Protein AF-A0A359EBD9-F1 (afdb_monomer)

Radius of gyration: 17.08 Å; Cα contacts (8 Å, |Δi|>4): 86; chains: 1; bounding box: 39×24×55 Å

Secondary structure (DSSP, 8-state):
-TT-SEEEEEETTEE-GGG-EE-HHHHHHHHHHHHHTT--STTTTGGGS-EEEEPHHHHTTT-TTS-TT----SHHHHHHHHHHHS--S--

Solvent-accessible surface area (backbone atoms only — not comparable to full-atom values): 5702 Å² total; per-residue (Å²): 118,91,79,56,32,32,43,29,38,33,52,101,91,41,77,37,75,93,72,43,52,72,37,61,91,64,44,51,61,39,53,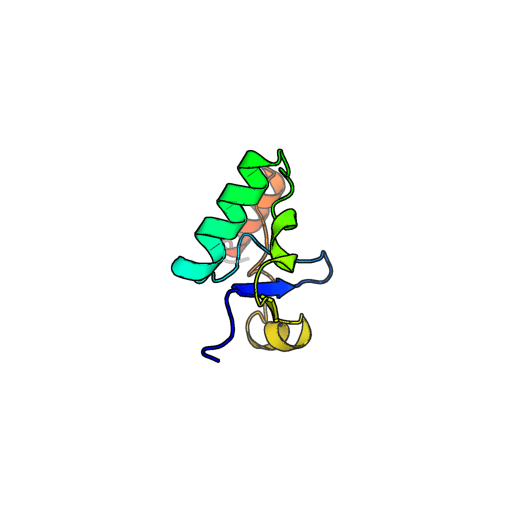49,52,28,56,78,67,73,43,81,55,92,68,68,41,52,86,79,50,46,67,43,76,42,48,49,79,74,41,45,86,77,36,83,82,70,56,86,82,65,78,70,89,48,74,69,46,44,53,53,52,48,46,69,79,53,59,76,86,73,133

Nearest PDB structures (foldseek):
  3ngw-assembly1_A  TM=8.625E-01  e=3.531E-04  Archaeoglobus fulgidus
  1h4d-assembly1_A  TM=8.078E-01  e=4.482E-02  Escherichia coli
  1h4e-assembly1_A  TM=8.141E-01  e=1.929E-01  Escherichia coli
  1e5k-assembly1_A  TM=8.054E-01  e=2.062E-01  Escherichia coli K-12

Foldseek 3Di:
DVQAAKEWEADPVGTDLVPIDGRCVQVVVLVVVCVVVVNPDPCPSVVSGHYDYDYPVNCCVVCVPPCPSQDDPDPVSVVVVVCVVCVDDDD

Structure (mmCIF, N/CA/C/O backbone):
data_AF-A0A359EBD9-F1
#
_entry.id   AF-A0A359EBD9-F1
#
loop_
_atom_site.group_PDB
_atom_site.id
_atom_site.type_symbol
_atom_site.label_atom_id
_atom_site.label_alt_id
_atom_site.label_comp_id
_atom_site.label_asym_id
_atom_site.label_entity_id
_atom_site.label_seq_id
_atom_site.pdbx_PDB_ins_code
_atom_site.Cartn_x
_atom_site.Cartn_y
_atom_site.Cartn_z
_atom_site.occupancy
_atom_site.B_iso_or_equiv
_atom_site.auth_seq_id
_atom_site.auth_comp_id
_atom_site.auth_asym_id
_atom_site.auth_atom_id
_atom_site.pdbx_PDB_model_num
ATOM 1 N N . ASP A 1 1 ? -18.676 -1.370 -2.390 1.00 78.00 1 ASP A N 1
ATOM 2 C CA . ASP A 1 1 ? -19.118 -2.144 -1.221 1.00 78.00 1 ASP A CA 1
ATOM 3 C C . ASP A 1 1 ? -19.005 -1.259 0.022 1.00 78.00 1 ASP A C 1
ATOM 5 O O . ASP A 1 1 ? -17.914 -0.750 0.270 1.00 78.00 1 ASP A O 1
ATOM 9 N N . PRO A 1 2 ? -20.109 -0.973 0.736 1.00 84.56 2 PRO A N 1
ATOM 10 C CA . PRO A 1 2 ? -20.084 -0.137 1.937 1.00 84.56 2 PRO A CA 1
ATOM 11 C C . PRO A 1 2 ? -19.359 -0.782 3.127 1.00 84.56 2 PRO A C 1
ATOM 13 O O . PRO A 1 2 ? -19.040 -0.064 4.069 1.00 84.56 2 PRO A O 1
ATOM 16 N N . THR A 1 3 ? -19.092 -2.090 3.089 1.00 92.62 3 THR A N 1
A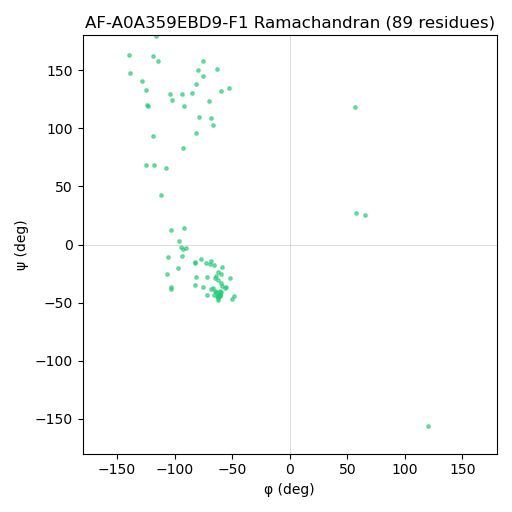TOM 17 C CA . THR A 1 3 ? -18.428 -2.822 4.178 1.00 92.62 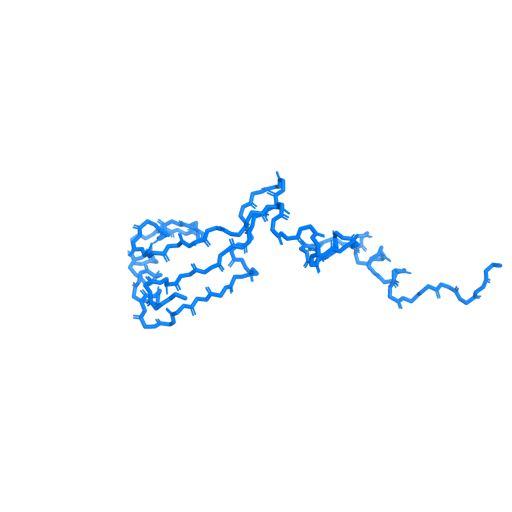3 THR A CA 1
ATOM 18 C C . THR A 1 3 ? -16.905 -2.693 4.158 1.00 92.62 3 THR A C 1
ATOM 20 O O . THR A 1 3 ? -16.258 -2.980 5.157 1.00 92.62 3 THR A O 1
ATOM 23 N N . LEU A 1 4 ? -16.327 -2.237 3.041 1.00 97.06 4 LEU A N 1
ATOM 24 C CA . LEU A 1 4 ? -14.881 -2.096 2.897 1.00 97.06 4 LEU A CA 1
ATOM 25 C C . LEU A 1 4 ? -14.364 -0.810 3.539 1.00 97.06 4 LEU A C 1
ATOM 27 O O . LEU A 1 4 ? -14.924 0.281 3.353 1.00 97.06 4 LEU A O 1
ATOM 31 N N . ASP A 1 5 ? -13.233 -0.952 4.216 1.00 97.94 5 ASP A N 1
ATOM 32 C CA . ASP A 1 5 ? -12.500 0.124 4.870 1.00 97.94 5 ASP A CA 1
ATOM 33 C C . ASP A 1 5 ? -11.278 0.541 4.060 1.00 97.94 5 ASP A C 1
ATOM 35 O O . ASP A 1 5 ? -10.989 1.731 3.956 1.00 97.94 5 ASP A O 1
ATOM 39 N N . ALA A 1 6 ? -10.603 -0.418 3.426 1.00 97.88 6 ALA A N 1
ATOM 40 C CA . ALA A 1 6 ? -9.485 -0.147 2.537 1.00 97.88 6 ALA A CA 1
ATOM 41 C C . ALA A 1 6 ? -9.534 -1.020 1.282 1.00 97.88 6 ALA A C 1
ATOM 43 O O . ALA A 1 6 ? -9.961 -2.177 1.327 1.00 97.88 6 ALA A O 1
ATOM 44 N N . VAL A 1 7 ? -9.058 -0.470 0.167 1.00 98.00 7 VAL A N 1
ATOM 45 C CA . VAL A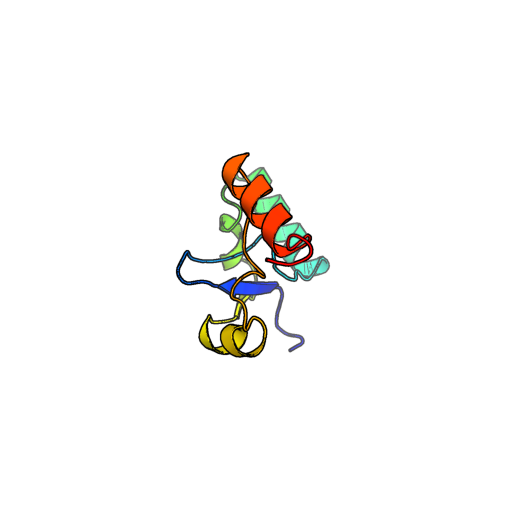 1 7 ? -8.776 -1.229 -1.056 1.00 98.00 7 VAL A CA 1
ATOM 46 C C . VAL A 1 7 ? -7.318 -1.008 -1.417 1.00 98.00 7 VAL A C 1
ATOM 48 O O . VAL A 1 7 ? -6.907 0.132 -1.635 1.00 98.00 7 VAL A O 1
ATOM 51 N N . ILE A 1 8 ? -6.549 -2.094 -1.445 1.00 97.94 8 ILE A N 1
ATOM 52 C CA . ILE A 1 8 ? -5.091 -2.056 -1.562 1.00 97.94 8 ILE A CA 1
ATOM 53 C C . ILE A 1 8 ? -4.663 -2.878 -2.778 1.00 97.94 8 ILE A C 1
ATOM 55 O O . ILE A 1 8 ? -4.961 -4.074 -2.818 1.00 97.94 8 ILE A O 1
ATOM 59 N N . PRO A 1 9 ? -3.980 -2.279 -3.764 1.00 97.31 9 PRO A N 1
ATOM 60 C CA . PRO A 1 9 ? -3.397 -3.026 -4.869 1.00 97.31 9 PRO A CA 1
ATOM 61 C C . PRO A 1 9 ? -2.315 -3.997 -4.406 1.00 97.31 9 PRO A C 1
ATOM 63 O O . PRO A 1 9 ? -1.625 -3.765 -3.412 1.00 97.31 9 PRO A O 1
ATOM 66 N N . SER A 1 10 ? -2.164 -5.084 -5.151 1.00 96.06 10 SER A N 1
ATOM 67 C CA . SER A 1 10 ? -1.050 -6.012 -5.011 1.00 96.06 10 SER A CA 1
ATOM 68 C C . SER A 1 10 ? -0.388 -6.248 -6.359 1.00 96.06 10 SER A C 1
ATOM 70 O O . SER A 1 10 ? -1.061 -6.353 -7.381 1.00 96.06 10 SER A O 1
ATOM 72 N N . THR A 1 11 ? 0.934 -6.327 -6.341 1.00 93.06 11 THR A N 1
ATOM 73 C CA . THR A 1 11 ? 1.784 -6.666 -7.481 1.00 93.06 11 THR A CA 1
ATOM 74 C C . THR A 1 11 ? 2.508 -7.980 -7.189 1.00 93.06 11 THR A C 1
A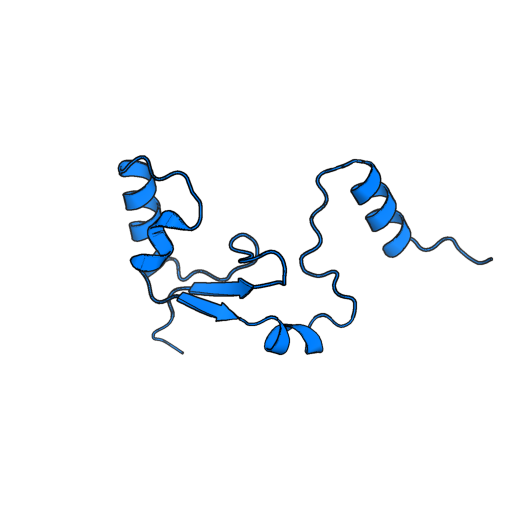TOM 76 O O . THR A 1 11 ? 2.378 -8.559 -6.105 1.00 93.06 11 THR A O 1
ATOM 79 N N . GLU A 1 12 ? 3.323 -8.452 -8.130 1.00 90.06 12 GLU A N 1
ATOM 80 C CA . GLU A 1 12 ? 4.234 -9.580 -7.889 1.00 90.06 12 GLU A CA 1
ATOM 81 C C . GLU A 1 12 ? 5.228 -9.324 -6.735 1.00 90.06 12 GLU A C 1
ATOM 83 O O . GLU A 1 12 ? 5.769 -10.267 -6.157 1.00 90.06 12 GLU A O 1
ATOM 88 N N . HIS A 1 13 ? 5.437 -8.058 -6.358 1.00 90.06 13 HIS A N 1
ATOM 89 C CA . HIS A 1 13 ? 6.335 -7.645 -5.280 1.00 90.06 13 HIS A CA 1
ATOM 90 C C . HIS A 1 13 ? 5.639 -7.499 -3.917 1.00 90.06 13 HIS A C 1
ATOM 92 O O . HIS A 1 13 ? 6.309 -7.276 -2.905 1.00 90.06 13 HIS A O 1
ATOM 98 N N . GLY A 1 14 ? 4.315 -7.670 -3.858 1.00 93.31 14 GLY A N 1
ATOM 99 C CA . GLY A 1 14 ? 3.530 -7.614 -2.628 1.00 93.31 14 GLY A CA 1
ATOM 100 C C . GLY A 1 14 ? 2.454 -6.532 -2.649 1.00 93.31 14 GLY A C 1
ATOM 101 O O . GLY A 1 14 ? 1.950 -6.148 -3.699 1.00 93.31 14 GLY A O 1
ATOM 102 N N . LEU A 1 15 ? 2.042 -6.081 -1.463 1.00 96.44 15 LEU A N 1
ATOM 103 C CA . LEU A 1 15 ? 1.033 -5.028 -1.332 1.00 96.44 15 LEU A CA 1
ATOM 104 C C . LEU A 1 15 ? 1.629 -3.656 -1.652 1.00 96.44 15 LEU A C 1
ATOM 106 O O . LEU A 1 15 ? 2.738 -3.355 -1.217 1.00 96.44 15 LEU A O 1
ATOM 110 N N . GLU A 1 16 ? 0.815 -2.798 -2.265 1.00 96.44 16 GLU A N 1
ATOM 111 C CA . GLU A 1 16 ? 1.108 -1.387 -2.539 1.00 96.44 16 GLU A CA 1
ATOM 112 C C . GLU A 1 16 ? 0.275 -0.466 -1.619 1.00 96.44 16 GLU A C 1
ATOM 114 O O . GLU A 1 16 ? -0.610 0.265 -2.074 1.00 96.44 16 GLU A O 1
ATOM 119 N N . PRO A 1 17 ? 0.504 -0.474 -0.291 1.00 95.44 17 PRO A N 1
ATOM 120 C CA . PRO A 1 17 ? -0.304 0.278 0.674 1.00 95.44 17 PRO A CA 1
ATOM 121 C C . PRO A 1 17 ? -0.197 1.803 0.516 1.00 95.44 17 PRO A C 1
ATOM 123 O O . PRO A 1 17 ? -1.055 2.526 1.020 1.00 95.44 17 PRO A O 1
ATOM 126 N N . LEU A 1 18 ? 0.831 2.308 -0.171 1.00 94.50 18 LEU A N 1
ATOM 127 C CA . LEU A 1 18 ? 0.973 3.734 -0.483 1.00 94.50 18 LEU A CA 1
ATOM 128 C C . LEU A 1 18 ? 0.155 4.163 -1.714 1.00 94.50 18 LEU A C 1
ATOM 130 O O . LEU A 1 18 ? -0.091 5.353 -1.884 1.00 94.50 18 LEU A O 1
ATOM 134 N N . HIS A 1 19 ? -0.323 3.209 -2.518 1.00 95.06 19 HIS A N 1
ATOM 135 C CA . HIS A 1 19 ? -1.202 3.424 -3.672 1.00 95.06 19 HIS A CA 1
ATOM 136 C C . HIS A 1 19 ? -2.603 2.847 -3.417 1.00 95.06 19 HIS A C 1
ATOM 138 O O . HIS A 1 19 ? -3.202 2.199 -4.271 1.00 95.06 19 HIS A O 1
AT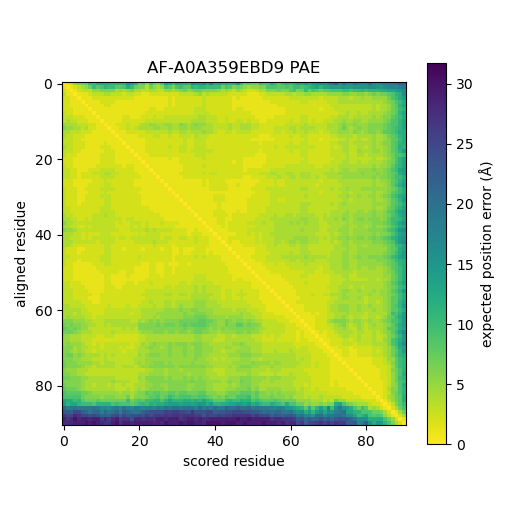OM 144 N N . ALA A 1 20 ? -3.132 3.065 -2.216 1.00 96.38 20 ALA A N 1
ATOM 145 C CA . ALA A 1 20 ? -4.396 2.495 -1.768 1.00 96.38 20 ALA A CA 1
ATOM 146 C C . ALA A 1 20 ? -5.441 3.560 -1.423 1.00 96.38 20 ALA A C 1
ATOM 148 O O . ALA A 1 20 ? -5.133 4.728 -1.176 1.00 96.38 20 ALA A O 1
ATOM 149 N N . VAL A 1 21 ? -6.702 3.132 -1.368 1.00 97.06 21 VAL A N 1
ATOM 150 C CA . VAL A 1 21 ? -7.823 3.967 -0.926 1.00 97.06 21 VAL A CA 1
ATOM 151 C C . VAL A 1 21 ? -8.224 3.555 0.482 1.00 97.06 21 VAL A C 1
ATOM 153 O O . VAL A 1 21 ? -8.484 2.379 0.731 1.00 97.06 21 VAL A O 1
ATOM 156 N N . TYR A 1 22 ? -8.332 4.537 1.380 1.00 97.44 22 TYR A N 1
ATOM 157 C CA . TYR A 1 22 ? -8.648 4.330 2.793 1.00 97.44 22 TYR A CA 1
ATOM 158 C C . TYR A 1 22 ? -9.871 5.136 3.227 1.00 97.44 22 TYR A C 1
ATOM 160 O O . TYR A 1 22 ? -9.971 6.346 2.996 1.00 97.44 22 TYR A O 1
ATOM 168 N N . ARG A 1 23 ? -10.793 4.487 3.936 1.00 97.56 23 ARG A N 1
ATOM 169 C CA . ARG A 1 23 ? -11.921 5.136 4.598 1.00 97.56 23 ARG A CA 1
ATOM 170 C C . ARG A 1 23 ? -11.436 5.766 5.896 1.00 97.56 23 ARG A C 1
ATOM 172 O O . ARG A 1 23 ? -11.163 5.091 6.882 1.00 97.56 23 ARG A O 1
ATOM 179 N N . LYS A 1 24 ? -11.403 7.098 5.924 1.00 97.00 24 LYS A N 1
ATOM 180 C CA . LYS A 1 24 ? -10.903 7.866 7.073 1.00 97.00 24 LYS A CA 1
ATOM 181 C C . LYS A 1 24 ? -11.513 7.440 8.414 1.00 97.00 24 LYS A C 1
ATOM 183 O O . LYS A 1 24 ? -10.776 7.276 9.377 1.00 97.00 24 LYS A O 1
ATOM 188 N N . ASN A 1 25 ? -12.836 7.283 8.483 1.00 96.94 25 ASN A N 1
ATOM 189 C CA . ASN A 1 25 ? -13.534 7.068 9.757 1.00 96.94 25 ASN A CA 1
ATOM 190 C C . ASN A 1 25 ? -13.170 5.744 10.444 1.00 96.94 25 ASN A C 1
ATOM 192 O O . ASN A 1 25 ? -13.227 5.684 11.667 1.00 96.94 25 ASN A O 1
ATOM 196 N N . THR A 1 26 ? -12.795 4.714 9.684 1.00 96.69 26 THR A N 1
ATOM 197 C CA . THR A 1 26 ? -12.455 3.385 10.212 1.00 96.69 26 THR A CA 1
ATOM 198 C C . THR A 1 26 ? -10.947 3.146 10.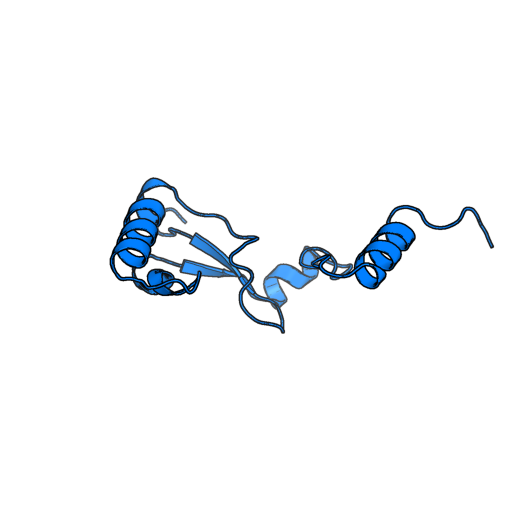237 1.00 96.69 26 THR A C 1
ATOM 200 O O . THR A 1 26 ? -10.435 2.634 11.226 1.00 96.69 26 THR A O 1
ATOM 203 N N . CYS A 1 27 ? -10.201 3.603 9.226 1.00 97.81 27 CYS A N 1
ATOM 204 C CA . CYS A 1 27 ? -8.748 3.417 9.184 1.00 97.81 27 CYS A CA 1
ATOM 205 C C . CYS A 1 27 ? -7.981 4.344 10.140 1.00 97.81 27 CYS A C 1
ATOM 207 O O . CYS A 1 27 ? -6.983 3.928 10.719 1.00 97.81 27 CYS A O 1
ATOM 209 N N . LEU A 1 28 ? -8.412 5.599 10.332 1.00 97.94 28 LEU A N 1
ATOM 210 C CA . LEU A 1 28 ? -7.649 6.558 11.145 1.00 97.94 28 LEU A CA 1
ATOM 211 C C . LEU A 1 28 ? -7.478 6.110 12.613 1.00 97.94 28 LEU A C 1
ATOM 213 O O . LEU A 1 28 ? -6.365 6.239 13.122 1.00 97.94 28 LEU A O 1
ATOM 217 N N . PRO A 1 29 ? -8.513 5.594 13.308 1.00 98.19 29 PRO A N 1
ATOM 218 C CA . PRO A 1 29 ? -8.337 5.043 14.651 1.00 98.19 29 PRO A CA 1
ATOM 219 C C . PRO A 1 29 ? -7.369 3.852 14.694 1.00 98.19 29 PRO A C 1
ATOM 221 O O . PRO A 1 29 ? -6.512 3.818 15.572 1.00 98.19 29 PRO A O 1
ATOM 224 N N . ALA A 1 30 ? -7.451 2.927 13.730 1.00 97.94 30 ALA A N 1
ATOM 225 C CA . ALA A 1 30 ? -6.582 1.747 13.666 1.00 97.94 30 ALA A CA 1
ATOM 226 C C . ALA A 1 30 ? -5.101 2.120 13.470 1.00 97.94 30 ALA A C 1
ATOM 228 O O . ALA A 1 30 ? -4.232 1.623 14.183 1.00 97.94 30 ALA A O 1
ATOM 229 N N . VAL A 1 31 ? -4.815 3.068 12.569 1.00 97.75 31 VAL A N 1
ATOM 230 C CA . VAL A 1 31 ? -3.455 3.595 12.354 1.00 97.75 31 VAL A CA 1
ATOM 231 C C . VAL A 1 31 ? -2.903 4.241 13.628 1.00 97.75 31 VAL A C 1
ATOM 233 O O . VAL A 1 31 ? -1.750 4.012 13.983 1.00 97.75 31 VAL A O 1
ATOM 236 N N . LYS A 1 32 ? -3.713 5.043 14.334 1.00 98.12 32 LYS A N 1
ATOM 237 C CA . LYS A 1 32 ? -3.291 5.686 15.589 1.00 98.12 32 LYS A CA 1
ATOM 238 C C . LYS A 1 32 ? -2.956 4.664 16.671 1.00 98.12 32 LYS A C 1
ATOM 240 O O . LYS A 1 32 ? -1.904 4.786 17.286 1.00 98.12 32 LYS A O 1
ATOM 245 N N . ALA A 1 33 ? -3.806 3.653 16.849 1.00 98.12 33 ALA A N 1
ATOM 246 C CA . ALA A 1 33 ? -3.576 2.588 17.820 1.00 98.12 33 ALA A CA 1
ATOM 247 C C . ALA A 1 33 ? -2.270 1.824 17.535 1.00 98.12 33 ALA A C 1
ATOM 249 O O . ALA A 1 33 ? -1.507 1.549 18.456 1.00 98.12 33 ALA A O 1
ATOM 250 N N . ALA A 1 34 ? -1.965 1.543 16.263 1.00 98.00 34 ALA A N 1
ATOM 251 C CA . ALA A 1 34 ? -0.701 0.912 15.887 1.00 98.00 34 ALA A CA 1
ATOM 252 C C . ALA A 1 34 ? 0.522 1.792 16.184 1.00 98.00 34 ALA A C 1
ATOM 254 O O . ALA A 1 34 ? 1.526 1.284 16.677 1.00 98.00 34 ALA A O 1
ATOM 255 N N . ILE A 1 35 ? 0.439 3.104 15.936 1.00 97.75 35 ILE A N 1
ATOM 256 C CA . ILE A 1 35 ? 1.514 4.046 16.294 1.00 97.75 35 ILE A CA 1
ATOM 257 C C . ILE A 1 35 ? 1.725 4.073 17.814 1.00 97.75 35 ILE A C 1
ATOM 259 O O . ILE A 1 35 ? 2.862 4.013 18.270 1.00 97.75 35 ILE A O 1
ATOM 263 N N . GLU A 1 36 ? 0.646 4.128 18.599 1.00 98.31 36 GLU A N 1
ATOM 264 C CA . GLU A 1 36 ? 0.700 4.108 20.070 1.00 98.31 36 GLU A CA 1
ATOM 265 C C . GLU A 1 36 ? 1.264 2.791 20.629 1.00 98.31 36 GLU A C 1
ATOM 267 O O . GLU A 1 36 ? 1.850 2.782 21.708 1.00 98.31 36 GLU A O 1
ATOM 272 N N . ALA A 1 37 ? 1.118 1.691 19.888 1.00 97.94 37 ALA A N 1
ATOM 273 C CA . ALA A 1 37 ? 1.647 0.373 20.225 1.00 97.94 37 ALA A CA 1
ATOM 274 C C . ALA A 1 37 ? 3.048 0.090 19.636 1.00 97.94 37 ALA A C 1
ATOM 276 O O . ALA A 1 37 ? 3.459 -1.071 19.590 1.00 97.94 37 ALA A O 1
ATOM 277 N N . ASP A 1 38 ? 3.767 1.112 19.152 1.00 97.94 38 ASP A N 1
ATOM 278 C CA . ASP A 1 38 ? 5.095 0.999 18.521 1.00 97.94 38 ASP A CA 1
ATOM 279 C C . ASP A 1 38 ? 5.143 0.058 17.293 1.00 97.94 38 ASP A C 1
ATOM 281 O O . ASP A 1 38 ? 6.178 -0.518 16.939 1.00 97.94 38 ASP A O 1
ATOM 285 N N . GLN A 1 39 ? 4.021 -0.101 16.588 1.00 97.94 39 GLN A N 1
ATOM 286 C CA . GLN A 1 39 ? 3.922 -0.930 15.390 1.00 97.94 39 GLN A CA 1
ATOM 287 C C . GLN A 1 39 ? 4.158 -0.109 14.116 1.00 97.94 39 GLN A C 1
ATOM 289 O O . GLN A 1 39 ? 3.228 0.280 13.411 1.00 97.94 39 GLN A O 1
ATOM 294 N N . TRP A 1 40 ? 5.428 0.091 13.769 1.00 95.62 40 TRP A N 1
ATOM 295 C CA . TRP A 1 40 ? 5.853 0.982 12.676 1.00 95.62 40 TRP A CA 1
ATOM 296 C C . TRP A 1 40 ? 5.677 0.435 11.253 1.00 95.62 40 TRP A C 1
ATOM 298 O O . TRP A 1 40 ? 5.805 1.178 10.279 1.00 95.62 40 TRP A O 1
ATOM 308 N N . LYS A 1 41 ? 5.406 -0.864 11.092 1.00 95.06 41 LYS A N 1
ATOM 309 C CA . LYS A 1 41 ? 5.183 -1.443 9.762 1.00 95.06 41 LYS A CA 1
ATOM 310 C C . LYS A 1 41 ? 3.850 -0.929 9.219 1.00 95.06 41 LYS A C 1
ATOM 312 O O . LYS A 1 41 ? 2.826 -1.183 9.831 1.00 95.06 41 LYS A O 1
ATOM 317 N N . LEU A 1 42 ? 3.842 -0.305 8.039 1.00 92.50 42 LEU A N 1
ATOM 318 C CA . LEU A 1 42 ? 2.643 0.326 7.458 1.00 92.50 42 LEU A CA 1
ATOM 319 C C . LEU A 1 42 ? 1.406 -0.587 7.396 1.00 92.50 42 LEU A C 1
ATOM 321 O O . LEU A 1 42 ? 0.292 -0.094 7.471 1.00 92.50 42 LEU A O 1
ATOM 325 N N . ILE A 1 43 ? 1.602 -1.901 7.282 1.00 94.88 43 ILE A N 1
ATOM 326 C CA . ILE A 1 43 ? 0.524 -2.894 7.178 1.00 94.88 43 ILE A CA 1
ATOM 327 C C . ILE A 1 43 ? 0.142 -3.553 8.518 1.00 94.88 43 ILE A C 1
ATOM 329 O O . ILE A 1 43 ? -0.668 -4.475 8.523 1.00 94.88 43 ILE A O 1
ATOM 333 N N . SER A 1 44 ? 0.745 -3.151 9.643 1.00 96.31 44 SER A N 1
ATOM 334 C CA . SER A 1 44 ? 0.564 -3.793 10.961 1.00 96.31 44 SER A CA 1
ATOM 335 C C . SER A 1 44 ? -0.885 -3.783 11.454 1.00 96.31 44 SER A C 1
ATOM 337 O O . SER A 1 44 ? -1.317 -4.735 12.093 1.00 96.31 44 SER A O 1
ATOM 339 N N . TRP A 1 45 ? -1.638 -2.740 11.110 1.00 96.88 45 TRP A N 1
ATOM 340 C CA . TRP A 1 45 ? -3.015 -2.500 11.544 1.00 96.88 45 TRP A CA 1
ATOM 341 C C . TRP A 1 45 ? -4.071 -3.007 10.554 1.00 96.88 45 TRP A C 1
ATOM 343 O O . TRP A 1 45 ? -5.263 -2.893 10.824 1.00 96.88 45 TRP A O 1
ATOM 353 N N . HIS A 1 46 ? -3.677 -3.569 9.404 1.00 96.44 46 HIS A N 1
ATOM 354 C CA . HIS A 1 46 ? -4.637 -4.033 8.392 1.00 96.44 46 HIS A CA 1
ATOM 355 C C . HIS A 1 46 ? -5.592 -5.117 8.916 1.00 96.44 46 HIS A C 1
ATOM 357 O O . HIS A 1 46 ? -6.690 -5.243 8.390 1.00 96.44 46 HIS A O 1
ATOM 363 N N . GLY A 1 47 ? -5.198 -5.879 9.944 1.00 95.69 47 GLY A N 1
ATOM 364 C CA . GLY A 1 47 ? -6.064 -6.874 10.588 1.00 95.69 47 GLY A CA 1
ATOM 365 C C . GLY A 1 47 ? -7.230 -6.277 11.384 1.00 95.69 47 GLY A C 1
ATOM 366 O O . GLY A 1 47 ? -8.192 -6.984 11.663 1.00 95.69 47 GLY A O 1
ATOM 367 N N . GLU A 1 48 ? -7.172 -4.984 11.704 1.00 96.88 48 GLU A N 1
ATOM 368 C CA . GLU A 1 48 ? -8.182 -4.279 12.503 1.00 96.88 48 GLU A CA 1
ATOM 369 C C . GLU A 1 48 ? -9.308 -3.672 11.646 1.00 96.88 48 GLU A C 1
ATOM 371 O O . GLU A 1 48 ? -10.237 -3.062 12.176 1.00 96.88 48 GLU A O 1
ATOM 376 N N . VAL A 1 49 ? -9.228 -3.790 10.315 1.00 97.19 49 VAL A N 1
ATOM 377 C CA . VAL A 1 49 ? -10.197 -3.208 9.373 1.00 97.19 49 VAL A CA 1
ATOM 378 C C . VAL A 1 49 ? -10.512 -4.159 8.216 1.00 97.19 49 VAL A C 1
ATOM 380 O O . VAL A 1 49 ? -9.761 -5.086 7.920 1.00 97.19 49 VAL A O 1
ATOM 383 N N . ASN A 1 50 ? -11.606 -3.907 7.498 1.00 97.88 50 ASN A N 1
ATOM 384 C CA . ASN A 1 50 ? -11.985 -4.707 6.336 1.00 97.88 50 ASN A CA 1
ATOM 385 C C . ASN A 1 50 ? -11.200 -4.269 5.094 1.00 97.88 50 ASN A C 1
ATOM 387 O O . ASN A 1 50 ? -11.571 -3.320 4.392 1.00 97.88 50 ASN A O 1
ATOM 391 N N . VAL A 1 51 ? -10.104 -4.975 4.821 1.00 97.81 51 VAL A N 1
ATOM 392 C CA . VAL A 1 51 ? -9.253 -4.748 3.649 1.00 97.81 51 VAL A CA 1
ATOM 393 C C . VAL A 1 51 ? -9.667 -5.654 2.495 1.00 97.81 51 VAL A C 1
ATOM 395 O O . VAL A 1 51 ? -9.731 -6.873 2.637 1.00 97.81 51 VAL A O 1
ATOM 398 N N . ARG A 1 52 ? -9.855 -5.065 1.313 1.00 97.94 52 ARG A N 1
ATOM 399 C CA . ARG A 1 52 ? -9.890 -5.799 0.046 1.00 97.94 52 ARG A CA 1
ATOM 400 C C . ARG A 1 52 ? -8.569 -5.623 -0.687 1.00 97.94 52 ARG A C 1
ATOM 402 O O . ARG A 1 52 ? -8.174 -4.499 -0.990 1.00 97.94 52 ARG A O 1
ATOM 409 N N . VAL A 1 53 ? -7.929 -6.733 -1.029 1.00 97.56 53 VAL A N 1
ATOM 410 C CA . VAL A 1 53 ? -6.769 -6.724 -1.924 1.00 97.56 53 VAL A CA 1
ATOM 411 C C . VAL A 1 53 ? -7.261 -6.742 -3.369 1.00 97.56 53 VAL A C 1
ATOM 413 O O . VAL A 1 53 ? -8.132 -7.540 -3.709 1.00 97.56 53 VAL A O 1
ATOM 416 N N . LEU A 1 54 ? -6.742 -5.835 -4.195 1.00 96.81 54 LEU A N 1
ATOM 417 C CA . LEU A 1 54 ? -6.939 -5.845 -5.642 1.00 96.81 54 LEU A CA 1
ATOM 418 C C . LEU A 1 54 ? -5.789 -6.641 -6.268 1.00 96.81 54 LEU A C 1
ATOM 420 O O . LEU A 1 54 ? -4.616 -6.319 -6.060 1.00 96.81 54 LEU A O 1
ATOM 424 N N . THR A 1 55 ? -6.136 -7.723 -6.953 1.00 96.50 55 THR A N 1
ATOM 425 C CA . THR A 1 55 ? -5.173 -8.712 -7.455 1.00 96.50 55 THR A CA 1
ATOM 426 C C . THR A 1 55 ? -4.415 -8.212 -8.692 1.00 96.50 55 THR A C 1
ATOM 428 O O . THR A 1 55 ? -4.926 -7.334 -9.397 1.00 96.50 55 THR A O 1
ATOM 431 N N . PRO A 1 56 ? -3.228 -8.772 -9.004 1.00 94.38 56 PRO A N 1
ATOM 432 C CA . PRO A 1 56 ? -2.519 -8.456 -10.242 1.00 94.38 56 PRO A CA 1
ATOM 433 C C . PRO A 1 56 ? -3.377 -8.693 -11.492 1.00 94.38 56 PRO A C 1
ATOM 435 O O . PRO A 1 56 ? -3.325 -7.907 -12.432 1.00 94.38 56 PRO A O 1
ATOM 438 N N . GLU A 1 57 ? -4.220 -9.728 -11.497 1.00 94.88 57 GLU A N 1
ATOM 439 C CA . GLU A 1 57 ? -5.105 -10.059 -12.617 1.00 94.88 57 GLU A CA 1
ATOM 440 C C . GLU A 1 57 ? -6.189 -8.997 -12.841 1.00 94.88 57 GLU A C 1
ATOM 442 O O . GLU A 1 57 ? -6.529 -8.687 -13.982 1.00 94.88 57 GLU A O 1
ATOM 447 N N . GLU A 1 58 ? -6.722 -8.412 -11.765 1.00 95.19 58 GLU A N 1
ATOM 448 C CA . GLU A 1 58 ? -7.674 -7.299 -11.850 1.00 95.19 58 GLU A CA 1
ATOM 449 C C . GLU A 1 58 ? -7.005 -5.989 -12.289 1.00 95.19 58 GLU A C 1
ATOM 451 O O . GLU A 1 58 ? -7.658 -5.138 -12.896 1.00 95.19 58 GLU A O 1
ATOM 456 N N . LEU A 1 59 ? -5.715 -5.825 -11.984 1.00 94.12 59 LEU A N 1
ATOM 457 C CA . LEU A 1 59 ? -4.916 -4.648 -12.331 1.00 94.12 59 LEU A CA 1
ATOM 458 C C . LEU A 1 59 ? -4.382 -4.688 -13.765 1.00 94.12 59 LEU A C 1
ATOM 460 O O . LEU A 1 59 ? -4.331 -3.647 -14.412 1.00 94.12 59 LEU A O 1
ATOM 464 N N . ALA A 1 60 ? -4.031 -5.868 -14.281 1.00 92.00 60 ALA A N 1
ATOM 465 C CA . ALA A 1 60 ? -3.453 -6.057 -15.611 1.00 92.00 60 ALA A CA 1
ATOM 466 C C . ALA A 1 60 ? -4.202 -5.336 -16.756 1.00 92.00 60 ALA A C 1
ATOM 468 O O . ALA A 1 60 ? -3.543 -4.696 -17.574 1.00 92.00 60 ALA A O 1
ATOM 469 N N . PRO A 1 61 ? -5.551 -5.363 -16.847 1.00 95.12 61 PRO A N 1
ATOM 470 C CA . PRO A 1 61 ? -6.254 -4.626 -17.900 1.00 95.12 61 PRO A CA 1
ATOM 471 C C . PRO A 1 61 ? -6.266 -3.100 -17.696 1.00 95.12 61 PRO A C 1
ATOM 473 O O . PRO A 1 61 ? -6.591 -2.374 -18.634 1.00 95.12 61 PRO A O 1
ATOM 476 N N . LEU A 1 62 ? -5.959 -2.611 -16.489 1.00 93.00 62 LEU A N 1
ATOM 477 C CA . LEU A 1 62 ? -5.963 -1.191 -16.118 1.00 93.00 62 LEU A CA 1
ATOM 478 C C . LEU A 1 62 ? -4.570 -0.549 -16.183 1.00 93.00 62 LEU A C 1
ATOM 480 O O . LEU A 1 62 ? -4.483 0.671 -16.297 1.00 93.00 62 LEU A O 1
ATOM 484 N N . ASP A 1 63 ? -3.506 -1.355 -16.153 1.00 91.44 63 ASP A N 1
ATOM 485 C CA . ASP A 1 63 ? -2.110 -0.923 -16.287 1.00 91.44 63 ASP A CA 1
ATOM 486 C C . ASP A 1 63 ? -1.397 -1.681 -17.425 1.00 91.44 63 ASP A C 1
ATOM 488 O O . ASP A 1 63 ? -0.510 -2.497 -17.165 1.00 91.44 63 ASP A O 1
ATOM 492 N N . PRO A 1 64 ? -1.760 -1.446 -18.704 1.00 88.19 64 PRO A N 1
ATOM 493 C CA . PRO A 1 64 ? -1.209 -2.210 -19.828 1.00 88.19 64 PRO A CA 1
ATOM 494 C C . PRO A 1 64 ? 0.308 -2.066 -19.996 1.00 88.19 64 PRO A C 1
ATOM 496 O O . PRO A 1 64 ? 0.948 -2.918 -20.608 1.00 88.19 64 PRO A O 1
ATOM 499 N N . GLU A 1 65 ? 0.874 -0.973 -19.487 1.00 87.88 65 GLU A N 1
ATOM 500 C CA . GLU A 1 65 ? 2.303 -0.669 -19.563 1.00 87.88 65 GLU A CA 1
ATOM 501 C C . GLU A 1 65 ? 3.075 -1.143 -18.320 1.00 87.88 65 GLU A C 1
ATOM 503 O O . GLU A 1 65 ? 4.306 -1.140 -18.336 1.00 87.88 65 GLU A O 1
ATOM 508 N N . GLY A 1 66 ? 2.382 -1.573 -17.257 1.00 87.94 66 GLY A N 1
ATOM 509 C CA . GLY A 1 66 ? 3.000 -2.044 -16.015 1.00 87.94 66 GLY A CA 1
ATOM 510 C C . GLY A 1 66 ? 3.761 -0.954 -15.254 1.00 87.94 66 GLY A C 1
ATOM 511 O O . GLY A 1 66 ? 4.726 -1.250 -14.547 1.00 87.94 66 GLY A O 1
ATOM 512 N N . ILE A 1 67 ? 3.396 0.317 -15.440 1.00 89.38 67 ILE A N 1
ATOM 513 C CA . ILE A 1 67 ? 4.146 1.457 -14.891 1.00 89.38 67 ILE A CA 1
ATOM 514 C C . ILE A 1 67 ? 3.459 2.107 -13.693 1.00 89.38 67 ILE A C 1
ATOM 516 O O . ILE A 1 67 ? 4.089 2.919 -13.017 1.00 89.38 67 ILE A O 1
ATOM 520 N N . THR A 1 68 ? 2.203 1.758 -13.399 1.00 91.69 68 THR A N 1
ATOM 521 C CA . THR A 1 68 ? 1.386 2.449 -12.387 1.00 91.69 68 THR A CA 1
ATOM 522 C C . THR A 1 68 ? 2.025 2.419 -10.998 1.00 91.69 68 THR A C 1
ATOM 524 O O . THR A 1 68 ? 1.957 3.406 -10.268 1.00 91.69 68 THR A O 1
ATOM 527 N N . PHE A 1 69 ? 2.692 1.318 -10.648 1.00 92.12 69 PHE A N 1
ATOM 528 C CA . PHE A 1 69 ? 3.344 1.127 -9.346 1.00 92.12 69 PHE A CA 1
ATOM 529 C C . PHE A 1 69 ? 4.872 1.302 -9.391 1.00 92.12 69 PHE A C 1
ATOM 531 O O . PHE A 1 69 ? 5.572 0.953 -8.442 1.00 92.12 69 PHE A O 1
ATOM 538 N N . SER A 1 70 ? 5.419 1.847 -10.485 1.00 90.25 70 SER A N 1
ATOM 539 C CA . SER A 1 70 ? 6.859 2.110 -10.597 1.00 90.25 70 SER A CA 1
ATOM 540 C C . SER A 1 70 ? 7.290 3.232 -9.648 1.00 90.25 70 SER A C 1
ATOM 542 O O . SER A 1 70 ? 7.003 4.405 -9.885 1.00 90.25 70 SER A O 1
ATOM 544 N N . ASN A 1 71 ? 8.029 2.883 -8.594 1.00 90.50 71 ASN A N 1
ATOM 545 C CA . ASN A 1 71 ? 8.670 3.859 -7.716 1.00 90.50 71 ASN A CA 1
ATOM 546 C C . ASN A 1 71 ? 9.965 4.406 -8.335 1.00 90.50 71 ASN A C 1
ATOM 548 O O . ASN A 1 71 ? 10.661 3.714 -9.074 1.00 90.50 71 ASN A O 1
ATOM 552 N N . VAL A 1 72 ? 10.294 5.653 -7.993 1.00 93.00 72 VAL A N 1
ATOM 553 C CA . VAL A 1 72 ? 11.543 6.317 -8.384 1.00 93.00 72 VAL A CA 1
ATOM 554 C C . VAL A 1 72 ? 12.306 6.672 -7.115 1.00 93.00 72 VAL A C 1
ATOM 556 O O . VAL A 1 72 ? 12.071 7.710 -6.500 1.00 93.00 72 VAL A O 1
ATOM 559 N N . ASN A 1 73 ? 13.198 5.782 -6.707 1.00 94.12 73 ASN A N 1
ATOM 560 C CA . ASN A 1 73 ? 14.030 5.905 -5.518 1.00 94.12 73 ASN A CA 1
ATOM 561 C C . ASN A 1 73 ? 15.490 6.227 -5.867 1.00 94.12 73 ASN A C 1
ATOM 563 O O . ASN A 1 73 ? 16.191 6.809 -5.038 1.00 94.12 73 ASN A O 1
ATOM 567 N N . THR A 1 74 ? 15.956 5.864 -7.069 1.00 96.38 74 THR A N 1
ATOM 568 C CA . THR A 1 74 ? 17.341 6.093 -7.515 1.00 96.38 74 THR A CA 1
ATOM 569 C C . THR A 1 74 ? 17.450 7.085 -8.683 1.00 96.38 74 THR A C 1
ATOM 571 O O . THR A 1 74 ? 16.490 7.280 -9.438 1.00 96.38 74 THR A O 1
ATOM 574 N N . PRO A 1 75 ? 18.624 7.718 -8.885 1.00 96.38 75 PRO A N 1
ATOM 575 C CA . PRO A 1 75 ? 18.878 8.543 -10.067 1.00 96.38 75 PRO A CA 1
ATOM 576 C C . PRO A 1 75 ? 18.681 7.794 -11.396 1.00 96.38 75 PRO A C 1
ATOM 578 O O . PRO A 1 75 ? 18.139 8.353 -12.346 1.00 96.38 75 PRO A O 1
ATOM 581 N N . GLU A 1 76 ? 19.061 6.518 -11.471 1.00 95.75 76 GLU A N 1
ATOM 582 C CA . GLU A 1 76 ? 18.927 5.697 -12.680 1.00 95.75 76 GLU A CA 1
ATOM 583 C C . GLU A 1 76 ? 17.455 5.404 -13.016 1.00 95.75 76 GLU A C 1
ATOM 585 O O . GLU A 1 76 ? 17.053 5.409 -14.189 1.00 95.75 76 GLU A O 1
ATOM 590 N N . GLU A 1 77 ? 16.633 5.173 -11.988 1.00 94.12 77 GLU A N 1
ATOM 591 C CA . GLU A 1 77 ? 15.180 5.041 -12.117 1.00 94.12 77 GLU A CA 1
ATOM 592 C C . GLU A 1 77 ? 14.564 6.356 -12.599 1.00 94.12 77 GLU A C 1
ATOM 594 O O . GLU A 1 77 ? 13.720 6.347 -13.499 1.00 94.12 77 GLU A O 1
ATOM 599 N N . PHE A 1 78 ? 15.041 7.491 -12.078 1.00 94.31 78 PHE A N 1
ATOM 600 C CA . PHE A 1 78 ? 14.594 8.816 -12.500 1.00 94.31 78 PHE A CA 1
ATOM 601 C C . PHE A 1 78 ? 14.902 9.080 -13.976 1.00 94.31 78 PHE A C 1
ATOM 603 O O . PHE A 1 78 ? 14.017 9.482 -14.731 1.00 94.31 78 PHE A O 1
ATOM 610 N N . GLU A 1 79 ? 16.127 8.810 -14.429 1.00 94.25 79 GLU A N 1
ATOM 611 C CA . GLU A 1 79 ? 16.482 8.953 -15.842 1.00 94.25 79 GLU A CA 1
ATOM 612 C C . GLU A 1 79 ? 15.635 8.054 -16.747 1.00 94.25 79 GLU A C 1
ATOM 614 O O . GLU A 1 79 ? 15.225 8.459 -17.838 1.00 94.25 79 GLU A O 1
ATOM 619 N N . SER A 1 80 ? 15.367 6.827 -16.299 1.00 90.75 80 SER A N 1
ATOM 620 C CA . SER A 1 80 ? 14.540 5.873 -17.034 1.00 90.75 80 SER A CA 1
ATOM 621 C C . SER A 1 80 ? 13.091 6.347 -17.134 1.00 90.75 80 SER A C 1
ATOM 623 O O . SER A 1 80 ? 12.524 6.307 -18.225 1.00 90.75 80 SER A O 1
ATOM 625 N N . ALA A 1 81 ? 12.515 6.863 -16.046 1.00 91.94 81 ALA A N 1
ATOM 626 C CA . ALA A 1 81 ? 11.198 7.495 -16.052 1.00 91.94 81 ALA A CA 1
ATOM 627 C C . ALA A 1 81 ? 11.165 8.723 -16.978 1.00 91.94 81 ALA A C 1
ATOM 629 O O . ALA A 1 81 ? 10.253 8.855 -17.794 1.00 91.94 81 ALA A O 1
ATOM 630 N N . ASN A 1 82 ? 12.201 9.567 -16.935 1.00 91.88 82 ASN A N 1
ATOM 631 C CA . ASN A 1 82 ? 12.304 10.753 -17.781 1.00 91.88 82 ASN A CA 1
ATOM 632 C C . ASN A 1 82 ? 12.356 10.403 -19.279 1.00 91.88 82 ASN A C 1
ATOM 634 O O . ASN A 1 82 ? 11.669 11.031 -20.080 1.00 91.88 82 ASN A O 1
ATOM 638 N N . ARG A 1 83 ? 13.108 9.363 -19.668 1.00 91.25 83 ARG A N 1
ATOM 639 C CA . ARG A 1 83 ? 13.146 8.872 -21.060 1.00 91.25 83 ARG A CA 1
ATOM 640 C C . ARG A 1 83 ? 11.789 8.359 -21.557 1.00 91.25 83 ARG A C 1
ATOM 642 O O . ARG A 1 83 ? 11.526 8.459 -22.751 1.00 91.25 83 ARG A O 1
ATOM 649 N N . ARG A 1 84 ? 10.946 7.811 -20.672 1.00 87.38 84 ARG A N 1
ATOM 650 C CA . ARG A 1 84 ? 9.597 7.324 -21.024 1.00 87.38 84 ARG A CA 1
ATOM 651 C C . ARG A 1 84 ? 8.632 8.473 -21.320 1.00 87.38 84 ARG A C 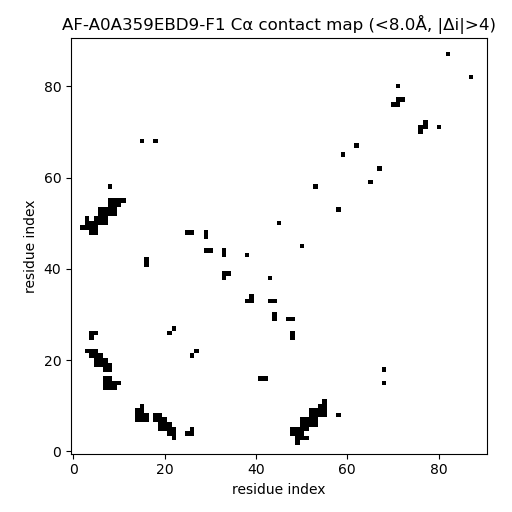1
ATOM 653 O O . ARG A 1 84 ? 7.907 8.400 -22.303 1.00 87.38 84 ARG A O 1
ATOM 660 N N . ILE A 1 85 ? 8.643 9.532 -20.504 1.00 87.44 85 ILE A N 1
ATOM 661 C CA . ILE A 1 85 ? 7.741 10.690 -20.678 1.00 87.44 85 ILE A CA 1
ATOM 662 C C . ILE A 1 85 ? 8.234 11.691 -21.730 1.00 87.44 85 ILE A C 1
ATOM 664 O O . ILE A 1 85 ? 7.427 12.368 -22.359 1.00 87.44 85 ILE A O 1
ATOM 668 N N . ASN A 1 86 ? 9.551 11.770 -21.934 1.00 84.62 86 ASN A N 1
ATOM 669 C CA . ASN A 1 86 ? 10.203 12.615 -22.928 1.00 84.62 86 ASN A CA 1
ATOM 670 C C . ASN A 1 86 ? 10.965 11.727 -23.925 1.00 84.62 86 ASN A C 1
ATOM 672 O O . ASN A 1 86 ? 12.204 11.722 -23.919 1.00 84.62 86 ASN A O 1
ATOM 676 N N . PRO A 1 87 ? 10.262 10.944 -24.765 1.00 71.25 87 PRO A N 1
ATOM 677 C CA . PRO A 1 87 ? 10.930 10.159 -25.788 1.00 71.25 87 PRO A CA 1
ATOM 678 C C . PRO A 1 87 ? 11.695 11.117 -26.705 1.00 71.25 87 PRO A C 1
ATOM 680 O O . PRO A 1 87 ? 11.173 12.154 -27.120 1.00 71.25 87 PRO A O 1
ATOM 683 N N . SER A 1 88 ? 12.966 10.810 -26.976 1.00 63.75 88 SER A N 1
ATOM 684 C CA . SER A 1 88 ? 13.796 11.649 -27.843 1.00 63.75 88 SER A CA 1
ATOM 685 C C . SER A 1 88 ? 13.080 11.889 -29.180 1.00 63.75 88 SER A C 1
ATOM 687 O O . SER A 1 88 ? 12.556 10.928 -29.750 1.00 63.75 88 SER A O 1
ATOM 689 N N . PRO A 1 89 ? 13.044 13.131 -29.696 1.00 57.19 89 PRO A N 1
ATOM 690 C CA . PRO A 1 89 ? 12.399 13.414 -30.967 1.00 57.19 89 PRO A CA 1
ATOM 691 C C . PRO A 1 89 ? 13.198 12.731 -32.082 1.00 57.19 89 PRO A C 1
ATOM 693 O O . PRO A 1 89 ? 14.250 13.224 -32.465 1.00 57.19 89 PRO A O 1
ATOM 696 N N . ASN A 1 90 ? 12.676 11.602 -32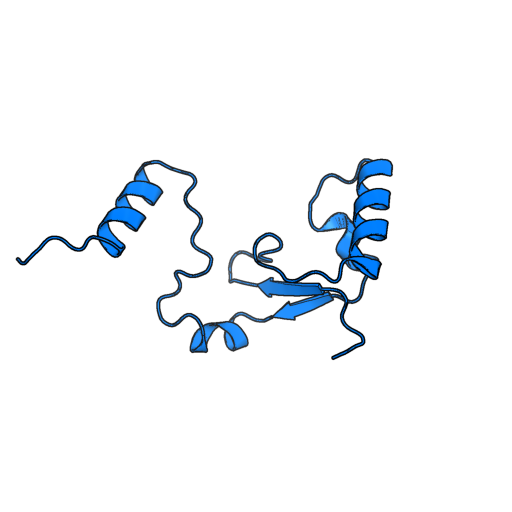.568 1.00 52.12 90 ASN A N 1
ATOM 697 C CA . ASN A 1 90 ? 13.119 10.818 -33.726 1.00 52.12 90 ASN A CA 1
ATOM 698 C C . ASN A 1 90 ? 14.583 10.315 -33.719 1.00 52.12 90 ASN A C 1
ATOM 700 O O . ASN A 1 90 ? 15.541 11.080 -33.806 1.00 52.12 90 ASN A O 1
ATOM 704 N N . ARG A 1 91 ? 14.740 8.984 -33.748 1.00 43.16 91 ARG A N 1
ATOM 705 C CA . ARG A 1 91 ? 15.757 8.353 -34.605 1.00 43.16 91 ARG A CA 1
ATOM 706 C C . ARG A 1 91 ? 15.148 8.101 -35.973 1.00 43.16 91 ARG A C 1
ATOM 708 O O . ARG A 1 91 ? 13.952 7.738 -35.994 1.00 43.16 91 ARG A O 1
#

pLDDT: mean 92.48, std 9.48, range [43.16, 98.31]

Mean predicted aligned error: 4.58 Å

Sequence (91 aa):
DPTLDAVIPSTEHGLEPLHAVYRKNTCLPAVKAAIEADQWKLISWHGEVNVRVLTPEELAPLDPEGITFSNVNTPEEFESANRRINPSPNR